Protein AF-A0A5C8JAE5-F1 (afdb_monomer_lite)

Secondary structure (DSSP, 8-state):
----------------------PPPPPPPPGGG-PPPPGGGPPPTT--HHHHHHHHHHHHHHHHHHHHHHHHHHHHHHHHHHTSS-HHHHHHHHHHHHHHHHHHHHHHHHHHHHHHHHHHHHHHHHHHHHHHHHHS---

Sequence (139 aa):
MKRAQILFIFPVLALVTGCTSTPPAPPVPPAEVVRKIPPQVQAPTGLNDQDFDAWLTAQRARVSDARSAAHRQYSEAEFACWRRFAVNDCLLDARKQRRGALDGLREEELALNLQERQRTTTARLKTLEGKQRAAEPKQ

Foldseek 3Di:
DDDDDDPPPDDPPDPPPDPPPPDPDDDDDPPVPQDDQDPVQDDDPPDDPVVLVVVLVVLVVVLVVQLVVLVVQLVVQLVVLVVDPPSVVSNVVSVVSSCVSVVVSVSSVVSSVSVVVVVVVVVVVVVVVVVVVVPPDDD

pLDDT: mean 84.76, std 16.44, range [38.56, 98.5]

Structure (mmCIF, N/CA/C/O backbone):
data_AF-A0A5C8JAE5-F1
#
_entry.id   AF-A0A5C8JAE5-F1
#
loop_
_atom_site.group_PDB
_atom_site.id
_atom_site.type_symbol
_atom_site.label_atom_id
_atom_site.label_alt_id
_atom_site.label_comp_id
_atom_site.label_asym_id
_atom_site.label_entity_id
_atom_site.label_seq_id
_atom_site.pdbx_PDB_ins_code
_atom_site.Cartn_x
_atom_site.Cartn_y
_atom_site.Cartn_z
_atom_site.occupancy
_atom_site.B_iso_or_equiv
_atom_site.auth_seq_id
_atom_site.auth_comp_id
_atom_site.auth_asym_id
_atom_site.auth_atom_id
_atom_site.pdbx_PDB_model_num
ATOM 1 N N . MET A 1 1 ? -5.341 72.715 19.046 1.00 38.56 1 MET A N 1
ATOM 2 C CA . MET A 1 1 ? -5.992 72.636 17.719 1.00 38.56 1 MET A CA 1
ATOM 3 C C . MET A 1 1 ? -6.927 71.436 17.723 1.00 38.56 1 MET A C 1
ATOM 5 O O . MET A 1 1 ? -6.485 70.339 18.031 1.00 38.56 1 MET A O 1
ATOM 9 N N . LYS A 1 2 ? -8.225 71.686 17.526 1.00 44.69 2 LYS A N 1
ATOM 10 C CA . LYS A 1 2 ? -9.340 70.735 17.669 1.00 44.69 2 LYS A CA 1
ATOM 11 C C . LYS A 1 2 ? -9.366 69.724 16.516 1.00 44.69 2 LYS A C 1
ATOM 13 O O . LYS A 1 2 ? -9.373 70.165 15.372 1.00 44.69 2 LYS A O 1
ATOM 18 N N . ARG A 1 3 ? -9.484 68.424 16.806 1.00 48.59 3 ARG A N 1
ATOM 19 C CA . ARG A 1 3 ? -10.038 67.390 15.901 1.00 48.59 3 ARG A CA 1
ATOM 20 C C . ARG A 1 3 ? -10.740 66.341 16.774 1.00 48.59 3 ARG A C 1
ATOM 22 O O . ARG A 1 3 ? -10.082 65.542 17.419 1.00 48.59 3 ARG A O 1
ATOM 29 N N . ALA A 1 4 ? -11.996 66.600 17.133 1.00 50.16 4 ALA A N 1
ATOM 30 C CA . ALA A 1 4 ? -13.190 66.101 16.440 1.00 50.16 4 ALA A CA 1
ATOM 31 C C . ALA A 1 4 ? -13.365 64.589 16.649 1.00 50.16 4 ALA A C 1
ATOM 33 O O . ALA A 1 4 ? -12.892 63.760 15.880 1.00 50.16 4 ALA A O 1
ATOM 34 N N . GLN A 1 5 ? -14.037 64.283 17.755 1.00 54.84 5 GLN A N 1
ATOM 35 C CA . GLN A 1 5 ? -14.478 62.967 18.184 1.00 54.84 5 GLN A CA 1
ATOM 36 C C . GLN A 1 5 ? -15.701 62.590 17.343 1.00 54.84 5 GLN A C 1
ATOM 38 O O . GLN A 1 5 ? -16.756 63.204 17.485 1.00 54.84 5 GLN A O 1
ATOM 43 N N . ILE A 1 6 ? -15.553 61.630 16.431 1.00 57.19 6 ILE A N 1
ATOM 44 C CA . ILE A 1 6 ? -16.675 61.068 15.673 1.00 57.19 6 ILE A CA 1
ATOM 45 C C . ILE A 1 6 ? -16.963 59.696 16.274 1.00 57.19 6 ILE A C 1
ATOM 47 O O . ILE A 1 6 ? -16.251 58.724 16.032 1.00 57.19 6 ILE A O 1
ATOM 51 N N . LEU A 1 7 ? -17.997 59.656 17.113 1.00 53.31 7 LEU A N 1
ATOM 52 C CA . LEU A 1 7 ? -18.622 58.438 17.614 1.00 53.31 7 LEU A CA 1
ATOM 53 C C . LEU A 1 7 ? -19.328 57.740 16.444 1.00 53.31 7 LEU A C 1
ATOM 55 O O . LEU A 1 7 ? -20.471 58.054 16.124 1.00 53.31 7 LEU A O 1
ATOM 59 N N . PHE A 1 8 ? -18.643 56.798 15.798 1.00 47.84 8 PHE A N 1
ATOM 60 C CA . PHE A 1 8 ? -19.283 55.835 14.905 1.00 47.84 8 PHE A CA 1
ATOM 61 C C . PHE A 1 8 ? -19.912 54.726 15.755 1.00 47.84 8 PHE A C 1
ATOM 63 O O . PHE A 1 8 ? -19.269 53.741 16.112 1.00 47.84 8 PHE A O 1
ATOM 70 N N . ILE A 1 9 ? -21.183 54.914 16.109 1.00 56.38 9 ILE A N 1
ATOM 71 C CA . ILE A 1 9 ? -22.034 53.851 16.642 1.00 56.38 9 ILE A CA 1
ATOM 72 C C . ILE A 1 9 ? -22.405 52.959 15.453 1.00 56.38 9 ILE A C 1
ATOM 74 O O . ILE A 1 9 ? -23.307 53.277 14.682 1.00 56.38 9 ILE A O 1
ATOM 78 N N . PHE A 1 10 ? -21.668 51.865 15.269 1.00 51.19 10 PHE A N 1
ATOM 79 C CA . PHE A 1 10 ? -22.057 50.799 14.348 1.00 51.19 10 PHE A CA 1
ATOM 80 C C . PHE A 1 10 ? -23.149 49.945 15.008 1.00 51.19 10 PHE A C 1
ATOM 82 O O . PHE A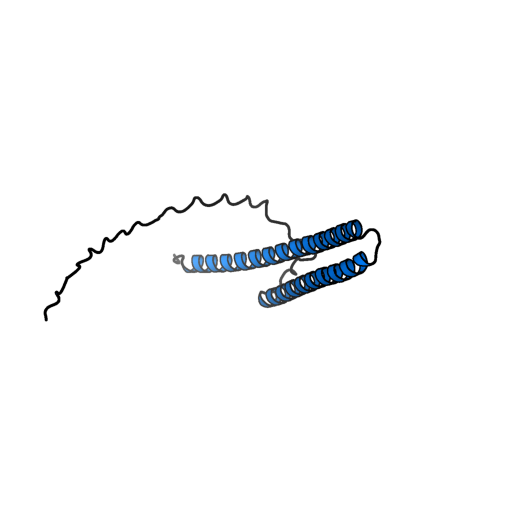 1 10 ? -22.917 49.418 16.100 1.00 51.19 10 PHE A O 1
ATOM 89 N N . PRO A 1 11 ? -24.330 49.775 14.390 1.00 52.84 11 PRO A N 1
ATOM 90 C CA . PRO A 1 11 ? -25.324 48.848 14.901 1.00 52.84 11 PRO A CA 1
ATOM 91 C C . PRO A 1 11 ? -24.837 47.413 14.659 1.00 52.84 11 PRO A C 1
ATOM 93 O O . PRO A 1 11 ? -24.546 47.019 13.529 1.00 52.84 11 PRO A O 1
ATOM 96 N N . VAL A 1 12 ? -24.747 46.628 15.734 1.00 59.88 12 VAL A N 1
ATOM 97 C CA . VAL A 1 12 ? -24.538 45.177 15.678 1.00 59.88 12 VAL A CA 1
ATOM 98 C C . VAL A 1 12 ? -25.809 44.553 15.106 1.00 59.88 12 VAL A C 1
ATOM 100 O O . VAL A 1 12 ? -26.793 44.348 15.815 1.00 59.88 12 VAL A O 1
ATOM 103 N N . LEU A 1 13 ? -25.807 44.287 13.801 1.00 55.53 13 LEU A N 1
ATOM 104 C CA . LEU A 1 13 ? -26.858 43.521 13.142 1.00 55.53 13 LEU A CA 1
ATOM 105 C C . LEU A 1 13 ? -26.596 42.030 13.403 1.00 55.53 13 LEU A C 1
ATOM 107 O O . LEU A 1 13 ? -25.784 41.393 12.734 1.00 55.53 13 LEU A O 1
ATOM 111 N N . ALA A 1 14 ? -27.256 41.486 14.423 1.00 57.91 14 ALA A N 1
ATOM 112 C CA . ALA A 1 14 ? -27.249 40.062 14.728 1.00 57.91 14 ALA A CA 1
ATOM 113 C C . ALA A 1 14 ? -28.064 39.290 13.674 1.00 57.91 14 ALA A C 1
ATOM 115 O O . ALA A 1 14 ? -29.265 39.080 13.826 1.00 57.91 14 ALA A O 1
ATOM 116 N N . LEU A 1 15 ? -27.408 38.859 12.596 1.00 57.25 15 LEU A N 1
ATOM 117 C CA . LEU A 1 15 ? -27.937 37.836 11.693 1.00 57.25 15 LEU A CA 1
ATOM 118 C C . LEU A 1 15 ? -27.498 36.462 12.204 1.00 57.25 15 LEU A C 1
ATOM 120 O O . LEU A 1 15 ? -26.459 35.937 11.816 1.00 57.25 15 LEU A O 1
ATOM 124 N N . VAL A 1 16 ? -28.301 35.876 13.095 1.00 61.28 16 VAL A N 1
ATOM 125 C CA . VAL A 1 16 ? -28.228 34.441 13.401 1.00 61.28 16 VAL A CA 1
ATOM 126 C C . VAL A 1 16 ? -29.113 33.718 12.389 1.00 61.28 16 VAL A C 1
ATOM 128 O O . VAL A 1 16 ? -30.246 33.341 12.676 1.00 61.28 16 VAL A O 1
ATOM 131 N N . THR A 1 17 ? -28.619 33.562 11.164 1.00 61.25 17 THR A N 1
ATOM 132 C CA . THR A 1 17 ? -29.214 32.641 10.194 1.00 61.25 17 THR A CA 1
ATOM 133 C C . THR A 1 17 ? -28.695 31.238 10.490 1.00 61.25 17 THR A C 1
ATOM 135 O O . THR A 1 17 ? -27.596 30.853 10.097 1.00 61.25 17 THR A O 1
ATOM 138 N N . GLY A 1 18 ? -29.486 30.471 11.241 1.00 53.00 18 GLY A N 1
ATOM 139 C CA . GLY A 1 18 ? -29.255 29.045 11.435 1.00 53.00 18 GLY A CA 1
ATOM 140 C C . GLY A 1 18 ? -29.397 28.303 10.107 1.00 53.00 18 GLY A C 1
ATOM 141 O O . GLY A 1 18 ? -30.500 28.148 9.593 1.00 53.00 18 GLY A O 1
ATOM 142 N N . CYS A 1 19 ? -28.286 27.825 9.550 1.00 58.41 19 CYS A N 1
ATOM 143 C CA . CYS A 1 19 ? -28.307 26.857 8.459 1.00 58.41 19 CYS A CA 1
ATOM 144 C C . CYS A 1 19 ? -28.603 25.464 9.035 1.00 58.41 19 CYS A C 1
ATOM 146 O O . CYS A 1 19 ? -27.687 24.703 9.330 1.00 58.41 19 CYS A O 1
ATOM 148 N N . THR A 1 20 ? -29.879 25.117 9.204 1.00 62.31 20 THR A N 1
ATOM 149 C CA . THR A 1 20 ? -30.321 23.739 9.483 1.00 62.31 20 THR A CA 1
ATOM 150 C C . THR A 1 20 ? -30.810 23.054 8.208 1.00 62.31 20 THR A C 1
ATOM 152 O O . THR A 1 20 ? -31.889 22.474 8.167 1.00 62.31 20 THR A O 1
ATOM 155 N N . SER A 1 21 ? -30.025 23.089 7.131 1.00 67.69 21 SER A N 1
ATOM 156 C CA . SER A 1 21 ? -30.234 22.148 6.030 1.00 67.69 21 SER A CA 1
ATOM 157 C C . SER A 1 21 ? -29.401 20.902 6.316 1.00 67.69 21 SER A C 1
ATOM 159 O O . SER A 1 21 ? -28.233 20.838 5.935 1.00 67.69 21 SER A O 1
ATOM 161 N N . THR A 1 22 ? -29.973 19.924 7.020 1.00 69.88 22 THR A N 1
ATOM 162 C CA . THR A 1 22 ? -29.418 18.565 7.022 1.00 69.88 22 THR A CA 1
ATOM 163 C C . THR A 1 22 ? -29.544 18.043 5.590 1.00 69.88 22 THR A C 1
ATOM 165 O O . THR A 1 22 ? -30.673 17.873 5.122 1.00 69.88 22 THR A O 1
ATOM 168 N N . PRO A 1 23 ? -28.437 17.844 4.850 1.00 76.19 23 PRO A N 1
ATOM 169 C CA . PRO A 1 23 ? -28.527 17.274 3.517 1.00 76.19 23 PRO A CA 1
ATOM 170 C C . PRO A 1 23 ? -29.139 15.869 3.617 1.00 76.19 23 PRO A C 1
ATOM 172 O O . PRO A 1 23 ? -28.883 15.165 4.601 1.00 76.19 23 PRO A O 1
ATOM 175 N N . PRO A 1 24 ? -29.954 15.450 2.632 1.00 76.25 24 PRO A N 1
ATOM 176 C CA . PRO A 1 24 ? -30.510 14.105 2.614 1.00 76.25 24 PRO A CA 1
ATOM 177 C C . PRO A 1 24 ? -29.364 13.095 2.689 1.00 76.25 24 PRO A C 1
ATOM 179 O O . PRO A 1 24 ? -28.386 13.196 1.944 1.00 76.25 24 PRO A O 1
ATOM 182 N N . ALA A 1 25 ? -29.466 12.150 3.627 1.00 72.25 25 ALA A N 1
ATOM 183 C CA . ALA A 1 25 ? -28.462 11.111 3.780 1.00 72.25 25 ALA A CA 1
ATOM 184 C C . ALA A 1 25 ? -28.328 10.354 2.447 1.00 72.25 25 ALA A C 1
ATOM 186 O O . ALA A 1 25 ? -29.351 9.973 1.867 1.00 72.25 25 ALA A O 1
ATOM 187 N N . PRO A 1 26 ? -27.100 10.147 1.934 1.00 77.44 26 PRO A N 1
ATOM 188 C CA . PRO A 1 26 ? -26.919 9.356 0.729 1.00 77.44 26 PRO A CA 1
ATOM 189 C C . PRO A 1 26 ? -27.499 7.952 0.961 1.00 77.44 26 PRO A C 1
ATOM 191 O O . PRO A 1 26 ? -27.397 7.432 2.079 1.00 77.44 26 PRO A O 1
ATOM 194 N N . PRO A 1 27 ? -28.110 7.331 -0.062 1.00 75.44 27 PRO A N 1
ATOM 195 C CA . PRO A 1 27 ? -28.668 5.994 0.071 1.00 75.44 27 PRO A CA 1
ATOM 196 C C . PRO A 1 27 ? -27.569 5.030 0.527 1.00 75.44 27 PRO A C 1
ATOM 198 O O . PRO A 1 27 ? -26.534 4.892 -0.128 1.00 75.44 27 PRO A O 1
ATOM 201 N N . VAL A 1 28 ? -27.785 4.388 1.677 1.00 68.06 28 VAL A N 1
ATOM 202 C CA . VAL A 1 28 ? -26.883 3.351 2.181 1.00 68.06 28 VAL A CA 1
ATOM 203 C C . VAL A 1 28 ? -26.996 2.160 1.225 1.00 68.06 28 VAL A C 1
ATOM 205 O O . VAL A 1 28 ? -28.110 1.674 1.013 1.00 68.06 28 VAL A O 1
ATOM 208 N N . PRO A 1 29 ? -25.893 1.700 0.607 1.00 62.34 29 PRO A N 1
ATOM 209 C CA . PRO A 1 29 ? -25.950 0.555 -0.291 1.00 62.34 29 PRO A CA 1
ATOM 210 C C . PRO A 1 29 ? -26.435 -0.692 0.467 1.00 62.34 29 PRO A C 1
ATOM 212 O O . PRO A 1 29 ? -26.152 -0.830 1.662 1.00 62.34 29 PRO A O 1
ATOM 215 N N . PRO A 1 30 ? -27.151 -1.612 -0.203 1.00 60.84 30 PRO A N 1
ATOM 216 C CA . PRO A 1 30 ? -27.630 -2.836 0.428 1.00 60.84 30 PRO A CA 1
ATOM 217 C C . PRO A 1 30 ? -26.456 -3.673 0.955 1.00 60.84 30 PRO A C 1
ATOM 219 O O . PRO A 1 30 ? -25.366 -3.670 0.377 1.00 60.84 30 PRO A O 1
ATOM 222 N N . ALA A 1 31 ? -26.694 -4.427 2.034 1.00 57.38 31 ALA A N 1
ATOM 223 C CA . ALA A 1 31 ? -25.689 -5.244 2.729 1.00 57.38 31 ALA A CA 1
ATOM 224 C C . ALA A 1 31 ? -24.979 -6.286 1.835 1.00 57.38 31 ALA A C 1
ATOM 226 O O . ALA A 1 31 ? -23.948 -6.831 2.216 1.00 57.38 31 ALA A O 1
ATOM 227 N N . GLU A 1 32 ? -25.492 -6.543 0.633 1.00 53.66 32 GLU A N 1
ATOM 228 C CA . GLU A 1 32 ? -24.896 -7.450 -0.348 1.00 53.66 32 GLU A CA 1
ATOM 229 C C . GLU A 1 32 ? -23.651 -6.870 -1.051 1.00 53.66 32 GLU A C 1
ATOM 231 O O . GLU A 1 32 ? -22.812 -7.621 -1.540 1.00 53.66 32 GLU A O 1
ATOM 236 N N . VAL A 1 33 ? -23.441 -5.545 -1.017 1.00 59.38 33 VAL A N 1
ATOM 237 C CA . VAL A 1 33 ? -22.238 -4.882 -1.573 1.00 59.38 33 VAL A CA 1
ATOM 238 C C . VAL A 1 33 ? -21.088 -4.832 -0.551 1.00 59.38 33 VAL A C 1
ATOM 240 O O . VAL A 1 33 ? -20.232 -3.946 -0.571 1.00 59.38 33 VAL A O 1
ATOM 243 N N . VAL A 1 34 ? -21.039 -5.771 0.395 1.00 63.91 34 VAL A N 1
ATOM 244 C CA . VAL A 1 34 ? -19.877 -5.914 1.277 1.00 63.91 34 VAL A CA 1
ATOM 245 C C . VAL A 1 34 ? -18.773 -6.595 0.475 1.00 63.91 34 VAL A C 1
ATOM 247 O O . VAL A 1 34 ? -18.892 -7.762 0.101 1.00 63.91 34 VAL A O 1
ATOM 250 N N . ARG A 1 35 ? -17.686 -5.862 0.188 1.00 69.50 35 ARG A N 1
ATOM 251 C CA . ARG A 1 35 ? -16.499 -6.438 -0.465 1.00 69.50 35 ARG A CA 1
ATOM 252 C C . ARG A 1 35 ? -16.077 -7.694 0.296 1.00 69.50 35 ARG A C 1
ATOM 254 O O . ARG A 1 35 ? -15.812 -7.633 1.495 1.00 69.50 35 ARG A O 1
ATOM 261 N N . LYS A 1 36 ? -16.001 -8.831 -0.396 1.00 75.19 36 LYS A N 1
ATOM 262 C CA . LYS A 1 36 ? -15.447 -10.049 0.197 1.00 75.19 36 LYS A CA 1
ATOM 263 C C . LYS A 1 36 ? -13.956 -9.830 0.433 1.00 75.19 36 LYS A C 1
ATOM 265 O O . LYS A 1 36 ? -13.244 -9.371 -0.456 1.00 75.19 36 LYS A O 1
ATOM 270 N N . ILE A 1 37 ? -13.500 -10.137 1.641 1.00 78.56 37 ILE A N 1
ATOM 271 C CA . ILE A 1 37 ? -12.080 -10.079 1.979 1.00 78.56 37 ILE A CA 1
ATOM 272 C C . ILE A 1 37 ? -11.401 -11.242 1.224 1.00 78.56 37 ILE A C 1
ATOM 274 O O . ILE A 1 37 ? -11.952 -12.347 1.210 1.00 78.56 37 ILE A O 1
ATOM 278 N N . PRO A 1 38 ? -10.235 -11.049 0.591 1.00 78.50 38 PRO A N 1
ATOM 279 C CA . PRO A 1 38 ? -9.490 -12.137 -0.036 1.00 78.50 38 PRO A CA 1
ATOM 280 C C . PRO A 1 38 ? -8.808 -13.042 1.008 1.00 78.50 38 PRO A C 1
ATOM 282 O O . PRO A 1 38 ? -8.295 -12.511 2.000 1.00 78.50 38 PRO A O 1
ATOM 285 N N . PRO A 1 39 ? -8.730 -14.370 0.789 1.00 78.06 39 PRO A N 1
ATOM 286 C CA . PRO A 1 39 ? -8.172 -15.329 1.751 1.00 78.06 39 PRO A CA 1
ATOM 287 C C . PRO A 1 39 ? -6.739 -15.036 2.175 1.00 78.06 39 PRO A C 1
ATOM 289 O O . PRO A 1 39 ? -6.392 -15.208 3.339 1.00 78.06 39 PRO A O 1
ATOM 292 N N . GLN A 1 40 ? -5.927 -14.504 1.269 1.00 79.06 40 GLN A N 1
ATOM 293 C CA . GLN A 1 40 ? -4.544 -14.138 1.547 1.00 79.06 40 GLN A CA 1
ATOM 294 C C . GLN A 1 40 ? -4.385 -12.969 2.536 1.00 79.06 40 GLN A C 1
ATOM 296 O O . GLN A 1 40 ? -3.286 -12.749 3.034 1.00 79.06 40 GLN A O 1
ATOM 301 N N . VAL A 1 41 ? -5.459 -12.223 2.825 1.00 87.06 41 VAL A N 1
ATOM 302 C CA . VAL A 1 41 ? -5.440 -11.042 3.706 1.00 87.06 41 VAL A CA 1
ATOM 303 C C . VAL A 1 41 ? -6.336 -11.233 4.935 1.00 87.06 41 VAL A C 1
ATO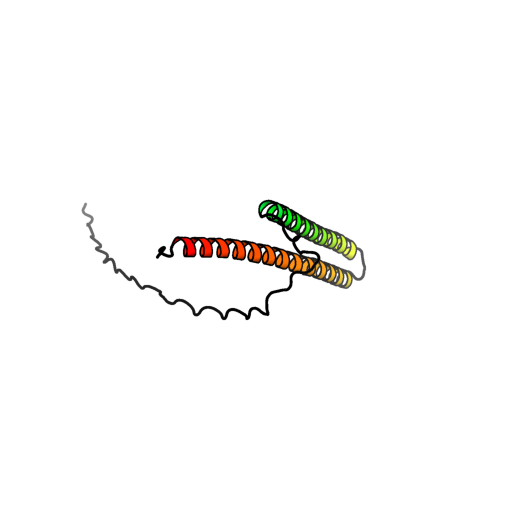M 305 O O . VAL A 1 41 ? -6.495 -10.310 5.725 1.00 87.06 41 VAL A O 1
ATOM 308 N N . GLN A 1 42 ? -6.963 -12.400 5.109 1.00 90.19 42 GLN A N 1
ATOM 309 C CA . GLN A 1 42 ? -7.834 -12.662 6.254 1.00 90.19 42 GLN A CA 1
ATOM 310 C C . GLN A 1 42 ? -7.048 -12.744 7.567 1.00 90.19 42 GLN A C 1
ATOM 312 O O . GLN A 1 42 ? -6.039 -13.443 7.662 1.00 90.19 42 GLN A O 1
ATOM 317 N N . ALA A 1 43 ? -7.566 -12.087 8.603 1.00 90.25 43 ALA A N 1
ATOM 318 C CA . ALA A 1 43 ? -7.096 -12.260 9.965 1.00 90.25 43 ALA A CA 1
ATOM 319 C C . ALA A 1 43 ? -7.350 -13.698 10.447 1.00 90.25 43 ALA A C 1
ATOM 321 O O . ALA A 1 43 ? -8.402 -14.272 10.140 1.00 90.25 43 ALA A O 1
ATOM 322 N N . PRO A 1 44 ? -6.440 -14.272 11.251 1.00 89.69 44 PRO A N 1
ATOM 323 C CA . PRO A 1 44 ? -6.694 -15.552 11.887 1.00 89.69 44 PRO A CA 1
ATOM 324 C C . PRO A 1 44 ? -7.889 -15.445 12.847 1.00 89.69 44 PRO A C 1
ATOM 326 O O . PRO A 1 44 ? -8.084 -14.442 13.541 1.00 89.69 44 PRO A O 1
ATOM 329 N N . THR A 1 45 ? -8.713 -16.488 12.886 1.00 87.81 45 THR A N 1
ATOM 330 C CA . THR A 1 45 ? -9.907 -16.538 13.736 1.00 87.81 45 THR A CA 1
ATOM 331 C C . THR A 1 45 ? -9.536 -16.659 15.212 1.00 87.81 45 THR A C 1
ATOM 333 O O . THR A 1 45 ? -8.663 -17.446 15.565 1.00 87.81 45 THR A O 1
ATOM 336 N N . GLY A 1 46 ? -10.246 -15.939 16.085 1.00 86.81 46 GLY A N 1
ATOM 337 C CA . GLY A 1 46 ? -10.108 -16.084 17.540 1.00 86.81 46 GLY A CA 1
ATOM 338 C C . GLY A 1 46 ? -8.980 -15.276 18.189 1.00 86.81 46 GLY A C 1
ATOM 339 O O . GLY A 1 46 ? -8.762 -15.427 19.387 1.00 86.81 46 GLY A O 1
ATOM 340 N N . LEU A 1 47 ? -8.291 -14.400 17.448 1.00 90.62 47 LEU A N 1
ATOM 341 C CA . LEU A 1 47 ? -7.319 -13.470 18.039 1.00 90.62 47 LEU A CA 1
ATOM 342 C C . LEU A 1 47 ? -7.988 -12.530 19.047 1.00 90.62 47 LEU A C 1
ATOM 344 O O . LEU A 1 47 ? -9.066 -11.994 18.768 1.00 90.62 4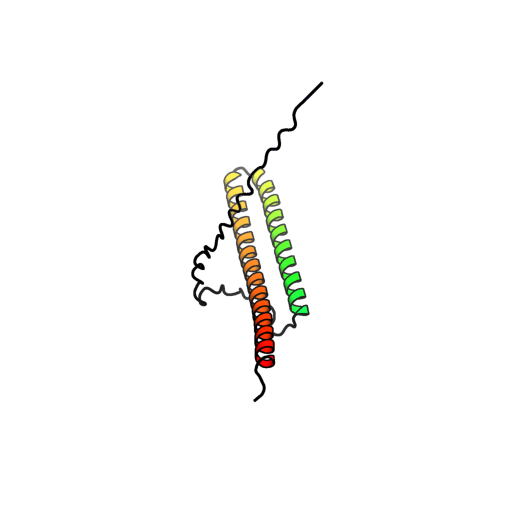7 LEU A O 1
ATOM 348 N N . ASN A 1 48 ? -7.309 -12.258 20.164 1.00 92.88 48 ASN A N 1
ATOM 349 C CA . ASN A 1 48 ? -7.649 -11.128 21.032 1.00 92.88 48 ASN A CA 1
ATOM 350 C C . ASN A 1 48 ? -7.349 -9.790 20.319 1.00 92.88 48 ASN A C 1
ATOM 352 O O . ASN A 1 48 ? -6.823 -9.770 19.204 1.00 92.88 48 ASN A O 1
ATOM 356 N N . ASP A 1 49 ? -7.743 -8.669 20.923 1.00 90.44 49 ASP A N 1
ATOM 357 C CA . ASP A 1 49 ? -7.629 -7.358 20.271 1.00 90.44 49 ASP A CA 1
ATOM 358 C C . ASP A 1 49 ? -6.174 -6.903 20.091 1.00 90.44 49 ASP A C 1
ATOM 360 O O . ASP A 1 49 ? -5.828 -6.405 19.025 1.00 90.44 49 ASP A O 1
ATOM 364 N N . GLN A 1 50 ? -5.300 -7.167 21.066 1.00 92.50 50 GLN A N 1
ATOM 365 C CA . GLN A 1 50 ? -3.884 -6.794 20.986 1.00 92.50 50 GLN A CA 1
ATOM 366 C C . GLN A 1 50 ? -3.149 -7.560 19.879 1.00 92.50 50 GLN A C 1
ATOM 368 O O . GLN A 1 50 ? -2.435 -6.965 19.072 1.00 92.50 50 GLN A O 1
ATOM 373 N N . ASP A 1 51 ? -3.360 -8.874 19.804 1.00 95.06 51 ASP A N 1
ATOM 374 C CA . ASP A 1 51 ? -2.753 -9.726 18.781 1.00 95.06 51 ASP A CA 1
ATOM 375 C C . ASP A 1 51 ? -3.265 -9.364 17.383 1.00 95.06 51 ASP A C 1
ATOM 377 O O . ASP A 1 51 ? -2.523 -9.435 16.402 1.00 95.06 51 ASP A O 1
ATOM 381 N N . PHE A 1 52 ? -4.530 -8.945 17.277 1.00 94.38 52 PHE A N 1
ATOM 382 C CA . PHE A 1 52 ? -5.086 -8.459 16.019 1.00 94.38 52 PHE A CA 1
ATOM 383 C C . PHE A 1 52 ? -4.447 -7.153 15.571 1.00 94.38 52 PHE A C 1
ATOM 385 O O . PHE A 1 52 ? -4.107 -7.032 14.397 1.00 94.38 52 PHE A O 1
ATOM 392 N N . ASP A 1 53 ? -4.249 -6.204 16.483 1.00 94.81 53 ASP A N 1
ATOM 393 C CA . ASP A 1 53 ? -3.598 -4.933 16.169 1.00 94.81 53 ASP A CA 1
ATOM 394 C C . ASP A 1 53 ? -2.135 -5.148 15.746 1.00 94.81 53 ASP A C 1
ATOM 396 O O . ASP A 1 53 ? -1.662 -4.542 14.775 1.00 94.81 53 ASP A O 1
ATOM 400 N N . ALA A 1 54 ? -1.430 -6.069 16.411 1.00 96.25 54 ALA A N 1
ATOM 401 C CA . ALA A 1 54 ? -0.077 -6.473 16.034 1.00 96.25 54 ALA A CA 1
ATOM 402 C C . ALA A 1 54 ? -0.044 -7.122 14.639 1.00 96.25 54 ALA A C 1
ATOM 404 O O . ALA A 1 54 ? 0.759 -6.731 13.787 1.00 96.25 54 ALA A O 1
ATOM 405 N N . TRP A 1 55 ? -0.955 -8.064 14.367 1.00 96.00 55 TRP A N 1
ATOM 406 C CA . TRP A 1 55 ? -1.097 -8.689 13.051 1.00 96.00 55 TRP A CA 1
ATOM 407 C C . TRP A 1 55 ? -1.428 -7.659 11.961 1.00 96.00 55 TRP A C 1
ATOM 409 O O . TRP A 1 55 ? -0.792 -7.654 10.907 1.00 96.00 55 TRP A O 1
ATOM 419 N N . LEU A 1 56 ? -2.370 -6.748 12.219 1.00 96.31 56 LEU A N 1
ATOM 420 C CA . LEU A 1 56 ? -2.792 -5.714 11.274 1.00 96.31 56 LEU A CA 1
ATOM 421 C C . LEU A 1 56 ? -1.637 -4.766 10.939 1.00 96.31 56 LEU A C 1
ATOM 423 O O . LEU A 1 56 ? -1.433 -4.417 9.774 1.00 96.31 56 LEU A O 1
ATOM 427 N N . THR A 1 57 ? -0.852 -4.385 11.946 1.00 97.00 57 THR A N 1
ATOM 428 C CA . THR A 1 57 ? 0.353 -3.566 11.772 1.00 97.00 57 THR A CA 1
ATOM 429 C C . THR A 1 57 ? 1.383 -4.282 10.901 1.00 97.00 57 THR A C 1
ATOM 431 O O . THR A 1 57 ? 1.901 -3.686 9.955 1.00 97.00 57 THR A O 1
ATOM 434 N N . ALA A 1 58 ? 1.626 -5.573 11.148 1.00 96.81 58 ALA A N 1
ATOM 435 C CA . ALA A 1 58 ? 2.538 -6.374 10.336 1.00 96.81 58 ALA A CA 1
ATOM 436 C C . ALA A 1 58 ? 2.065 -6.492 8.874 1.00 96.81 58 ALA A C 1
ATOM 438 O O . ALA A 1 58 ? 2.867 -6.338 7.952 1.00 96.81 58 ALA A O 1
ATOM 439 N N . GLN A 1 59 ? 0.764 -6.697 8.638 1.00 96.69 59 GLN A N 1
ATOM 440 C CA . GLN A 1 59 ? 0.215 -6.741 7.278 1.00 96.69 59 GLN A CA 1
ATOM 441 C C . GLN A 1 59 ? 0.345 -5.397 6.555 1.00 96.69 59 GLN A C 1
ATOM 443 O O . GLN A 1 59 ? 0.743 -5.356 5.392 1.00 96.69 59 GLN A O 1
ATOM 448 N N . ARG A 1 60 ? 0.070 -4.282 7.241 1.00 97.06 60 ARG A N 1
ATOM 449 C CA . ARG A 1 60 ? 0.253 -2.933 6.682 1.00 97.06 60 ARG A CA 1
ATOM 450 C C . ARG A 1 60 ? 1.709 -2.668 6.303 1.00 97.06 60 ARG A C 1
ATOM 452 O O . ARG A 1 60 ? 1.963 -2.160 5.212 1.00 97.06 60 ARG A O 1
ATOM 459 N N . ALA A 1 61 ? 2.654 -3.058 7.159 1.00 97.88 61 ALA A N 1
ATOM 460 C CA . ALA A 1 61 ? 4.081 -2.961 6.861 1.00 97.88 61 ALA A CA 1
ATOM 461 C C . ALA A 1 61 ? 4.449 -3.784 5.615 1.00 97.88 61 ALA A C 1
ATOM 463 O O . ALA A 1 61 ? 5.025 -3.243 4.673 1.00 97.88 61 ALA A O 1
ATOM 464 N N . ARG A 1 62 ? 3.999 -5.045 5.536 1.00 97.19 62 ARG A N 1
ATOM 465 C CA . ARG A 1 62 ? 4.217 -5.919 4.369 1.00 97.19 62 ARG A CA 1
ATOM 466 C C . ARG A 1 62 ? 3.707 -5.302 3.065 1.00 97.19 62 ARG A C 1
ATOM 468 O O . ARG A 1 62 ? 4.380 -5.381 2.038 1.00 97.19 62 ARG A O 1
ATOM 475 N N . VAL A 1 63 ? 2.515 -4.705 3.081 1.00 96.94 63 VAL A N 1
ATOM 476 C CA . VAL A 1 63 ? 1.933 -4.065 1.892 1.00 96.94 63 VAL A CA 1
ATOM 477 C C . VAL A 1 63 ? 2.694 -2.787 1.515 1.00 96.94 63 VAL A C 1
ATOM 479 O O . VAL A 1 63 ? 2.975 -2.573 0.335 1.00 96.94 63 VAL A O 1
ATOM 482 N N . SER A 1 64 ? 3.116 -1.988 2.499 1.00 97.62 64 SER A N 1
ATOM 483 C CA . SER A 1 64 ? 3.974 -0.812 2.287 1.00 97.62 64 SER A CA 1
ATOM 484 C C . SER A 1 64 ? 5.327 -1.181 1.661 1.00 97.62 64 SER A C 1
ATOM 486 O O . SER A 1 64 ? 5.780 -0.539 0.704 1.00 97.62 64 SER A O 1
ATOM 488 N N . ASP A 1 65 ? 5.956 -2.250 2.145 1.00 98.31 65 ASP A N 1
ATOM 489 C CA . ASP A 1 65 ? 7.225 -2.751 1.613 1.00 98.31 65 ASP A CA 1
ATOM 490 C C . ASP A 1 65 ? 7.059 -3.271 0.183 1.00 98.31 65 ASP A C 1
ATOM 492 O O . ASP A 1 65 ? 7.850 -2.936 -0.703 1.00 98.31 65 ASP A O 1
ATOM 496 N N . ALA A 1 66 ? 5.985 -4.023 -0.079 1.00 97.56 66 ALA A N 1
ATOM 497 C CA . ALA A 1 66 ? 5.656 -4.506 -1.417 1.00 97.56 66 ALA A CA 1
ATOM 498 C C . ALA A 1 66 ? 5.401 -3.350 -2.398 1.00 97.56 66 ALA A C 1
ATOM 500 O O . ALA A 1 66 ? 5.866 -3.384 -3.539 1.00 97.56 66 ALA A O 1
ATOM 501 N N . ARG A 1 67 ? 4.728 -2.286 -1.948 1.00 98.25 67 ARG A N 1
ATOM 502 C CA . ARG A 1 67 ? 4.506 -1.075 -2.745 1.00 98.25 67 ARG A CA 1
ATOM 503 C C . ARG A 1 67 ? 5.829 -0.397 -3.094 1.00 98.25 67 ARG A C 1
ATOM 505 O O . ARG A 1 67 ? 6.068 -0.051 -4.252 1.00 98.25 67 ARG A O 1
ATOM 512 N N . SER A 1 68 ? 6.708 -0.253 -2.108 1.00 98.38 68 SER A N 1
ATOM 513 C CA . SER A 1 68 ? 8.049 0.306 -2.294 1.00 98.38 68 SER A CA 1
ATOM 514 C C . SER A 1 68 ? 8.883 -0.543 -3.259 1.00 98.38 68 SER A C 1
ATOM 516 O O . SER A 1 68 ? 9.564 -0.005 -4.132 1.00 98.38 68 SER A O 1
ATOM 518 N N . ALA A 1 69 ? 8.788 -1.872 -3.169 1.00 98.31 69 ALA A N 1
ATOM 519 C CA . ALA A 1 69 ? 9.431 -2.790 -4.103 1.00 98.31 69 ALA A CA 1
ATOM 520 C C . ALA A 1 69 ? 8.898 -2.632 -5.537 1.00 98.31 69 ALA A C 1
ATOM 522 O O . ALA A 1 69 ? 9.703 -2.522 -6.458 1.00 98.31 69 ALA A O 1
ATOM 523 N N . ALA A 1 70 ? 7.580 -2.525 -5.734 1.00 98.19 70 ALA A N 1
ATOM 524 C CA . ALA A 1 70 ? 6.986 -2.293 -7.055 1.00 98.19 70 ALA A CA 1
ATOM 525 C C . ALA A 1 70 ? 7.450 -0.963 -7.680 1.00 98.19 70 ALA A C 1
ATOM 527 O O . ALA A 1 70 ? 7.694 -0.880 -8.886 1.00 98.19 70 ALA A O 1
ATOM 528 N N . HIS A 1 71 ? 7.624 0.084 -6.865 1.00 98.44 71 HIS A N 1
ATOM 529 C CA . HIS A 1 71 ? 8.193 1.352 -7.326 1.00 98.44 71 HIS A CA 1
ATOM 530 C C . HIS A 1 71 ? 9.668 1.225 -7.730 1.00 98.44 71 HIS A C 1
ATOM 532 O O . HIS A 1 71 ? 10.049 1.753 -8.776 1.00 98.44 71 HIS A O 1
ATOM 538 N N . ARG A 1 72 ? 10.485 0.500 -6.952 1.00 98.50 72 ARG A N 1
ATOM 539 C CA . ARG A 1 72 ? 11.892 0.234 -7.299 1.00 98.50 72 ARG A CA 1
ATOM 540 C C . ARG A 1 72 ? 12.020 -0.577 -8.586 1.00 98.50 72 ARG A C 1
ATOM 542 O O . ARG A 1 72 ? 12.739 -0.156 -9.483 1.00 98.50 72 ARG A O 1
ATOM 549 N N . GLN A 1 73 ? 11.252 -1.657 -8.720 1.00 98.19 73 GLN A N 1
ATOM 550 C CA . GLN A 1 73 ? 11.216 -2.476 -9.936 1.00 98.19 73 GLN A CA 1
ATOM 551 C C . GLN A 1 73 ? 10.853 -1.646 -11.170 1.00 98.19 73 GLN A C 1
ATOM 553 O O . GLN A 1 73 ? 11.467 -1.795 -12.222 1.00 98.19 73 GLN A O 1
ATOM 558 N N . TYR A 1 74 ? 9.883 -0.733 -11.046 1.00 98.50 74 TYR A N 1
ATOM 559 C CA . TYR A 1 74 ? 9.547 0.174 -12.139 1.00 98.50 74 TYR A CA 1
ATOM 560 C C . TYR A 1 74 ? 10.705 1.114 -12.501 1.00 98.50 74 TYR A C 1
ATOM 562 O O . TYR A 1 74 ? 10.980 1.285 -13.682 1.00 98.50 74 TYR A O 1
ATOM 570 N N . SER A 1 75 ? 11.380 1.706 -11.510 1.00 98.44 75 SER A N 1
ATOM 571 C CA . SER A 1 75 ? 12.547 2.577 -11.728 1.00 98.44 75 SER A CA 1
ATOM 572 C C . SER A 1 75 ? 13.676 1.845 -12.467 1.00 98.44 75 SER A C 1
ATOM 574 O O . SER A 1 75 ? 14.216 2.339 -13.458 1.00 98.44 75 SER A O 1
ATOM 576 N N . GLU A 1 76 ? 13.984 0.618 -12.042 1.00 98.44 76 GLU A N 1
ATOM 577 C CA . GLU A 1 76 ? 14.984 -0.238 -12.689 1.00 98.44 76 GLU A CA 1
ATOM 578 C C . GLU A 1 76 ? 14.577 -0.594 -14.129 1.00 98.44 76 GLU A C 1
ATOM 580 O O . GLU A 1 76 ? 15.391 -0.500 -15.053 1.00 98.44 76 GLU A O 1
ATOM 585 N N . ALA A 1 77 ? 13.305 -0.945 -14.342 1.00 98.00 77 ALA A N 1
ATOM 586 C CA . ALA A 1 77 ? 12.765 -1.237 -15.667 1.00 98.00 77 ALA A CA 1
ATOM 587 C C . ALA A 1 77 ? 12.793 -0.008 -16.585 1.00 98.00 77 ALA A C 1
ATOM 589 O O . ALA A 1 77 ? 13.126 -0.131 -17.761 1.00 98.00 77 ALA A O 1
ATOM 590 N N . GLU A 1 78 ? 12.491 1.178 -16.060 1.00 97.88 78 GLU A N 1
ATOM 591 C CA . GLU A 1 78 ? 12.556 2.440 -16.795 1.00 97.88 78 GLU A CA 1
ATOM 592 C C . GLU A 1 78 ? 13.983 2.716 -17.280 1.00 97.88 78 GLU A C 1
ATOM 594 O O . GLU A 1 78 ? 14.186 2.946 -18.474 1.00 97.88 78 GLU A O 1
ATOM 599 N N . PHE A 1 79 ? 14.985 2.585 -16.404 1.00 98.00 79 PHE A N 1
ATOM 600 C CA . PHE A 1 79 ? 16.393 2.712 -16.789 1.00 98.00 79 PHE A CA 1
ATOM 601 C C . PHE A 1 79 ? 16.799 1.688 -17.861 1.00 98.00 79 PHE A C 1
ATOM 603 O O . PHE A 1 79 ? 17.472 2.029 -18.837 1.00 98.00 79 PHE A O 1
ATOM 610 N N . ALA A 1 80 ? 16.358 0.436 -17.723 1.00 97.75 80 ALA A N 1
ATOM 611 C CA . ALA A 1 80 ? 16.615 -0.598 -18.719 1.00 97.75 80 ALA A CA 1
ATOM 612 C C . ALA A 1 80 ? 15.942 -0.289 -20.069 1.00 97.75 80 ALA A C 1
ATOM 614 O O . ALA A 1 80 ? 16.547 -0.518 -21.119 1.00 97.75 80 ALA A O 1
ATOM 615 N N . CYS A 1 81 ? 14.723 0.263 -20.065 1.00 98.38 81 CYS A N 1
ATOM 616 C CA . CYS A 1 81 ? 13.986 0.614 -21.278 1.00 98.38 81 CYS A CA 1
ATOM 617 C C . CYS A 1 81 ? 14.711 1.663 -22.121 1.00 98.38 81 CYS A C 1
ATOM 619 O O . CYS A 1 81 ? 14.734 1.528 -23.342 1.00 98.38 81 CYS A O 1
ATOM 621 N N . TRP A 1 82 ? 15.355 2.652 -21.496 1.00 97.31 82 TRP A N 1
ATOM 622 C CA . TRP A 1 82 ? 16.109 3.693 -22.205 1.00 97.31 82 TRP A CA 1
ATOM 623 C C . TRP A 1 82 ? 17.304 3.169 -23.006 1.00 97.31 82 TRP A C 1
ATOM 625 O O . TRP A 1 82 ? 17.766 3.832 -23.929 1.00 97.31 82 TRP A O 1
ATOM 635 N N . ARG A 1 83 ? 17.790 1.963 -22.699 1.00 96.94 83 ARG A N 1
ATOM 636 C CA . ARG A 1 83 ? 18.875 1.307 -23.444 1.00 96.94 83 ARG A CA 1
ATOM 637 C C . ARG A 1 83 ? 18.380 0.491 -24.643 1.00 96.94 83 ARG A C 1
ATOM 639 O O . ARG A 1 83 ? 19.190 -0.128 -25.329 1.00 96.94 83 ARG A O 1
ATOM 646 N N . ARG A 1 84 ? 17.067 0.432 -24.879 1.00 95.81 84 ARG A N 1
ATOM 647 C CA . ARG A 1 84 ? 16.443 -0.347 -25.960 1.00 95.81 84 ARG A CA 1
ATOM 648 C C . ARG A 1 84 ? 16.052 0.571 -27.111 1.00 95.81 84 ARG A C 1
ATOM 650 O O . ARG A 1 84 ? 15.839 1.758 -26.925 1.00 95.81 84 ARG A O 1
ATOM 657 N N . PHE A 1 85 ? 15.896 0.004 -28.303 1.00 95.94 85 PHE A N 1
ATOM 658 C CA . PHE A 1 85 ? 15.426 0.763 -29.464 1.00 95.94 85 PHE A CA 1
ATOM 659 C C . PHE A 1 85 ? 13.928 1.111 -29.360 1.00 95.94 85 PHE A C 1
ATOM 661 O O . PHE A 1 85 ? 13.528 2.254 -29.553 1.00 95.94 85 PHE A O 1
ATOM 668 N N . ALA A 1 86 ? 13.093 0.143 -28.969 1.00 96.50 86 ALA A N 1
ATOM 669 C CA . ALA A 1 86 ? 11.652 0.327 -28.774 1.00 96.50 86 ALA A CA 1
ATOM 670 C C . ALA A 1 86 ? 11.322 0.852 -27.360 1.00 96.50 86 ALA A C 1
ATOM 672 O O . ALA A 1 86 ? 10.624 0.198 -26.581 1.00 96.50 86 ALA A O 1
ATOM 673 N N . VAL A 1 87 ? 11.866 2.021 -26.998 1.00 97.88 87 VAL A N 1
ATOM 674 C CA . VAL A 1 87 ? 11.720 2.596 -25.646 1.00 97.88 87 VAL A CA 1
ATOM 675 C C . VAL A 1 87 ? 10.248 2.787 -25.273 1.00 97.88 87 VAL A C 1
ATOM 677 O O . VAL A 1 87 ? 9.841 2.414 -24.177 1.00 97.88 87 VAL A O 1
ATOM 680 N N . ASN A 1 88 ? 9.433 3.328 -26.184 1.00 98.06 88 ASN A N 1
ATOM 681 C CA . ASN A 1 88 ? 8.032 3.650 -25.899 1.00 98.06 88 ASN A CA 1
ATOM 682 C C . ASN A 1 88 ? 7.205 2.412 -25.540 1.00 98.06 88 ASN A C 1
ATOM 684 O O . ASN A 1 88 ? 6.509 2.425 -24.523 1.00 98.06 88 ASN A O 1
ATOM 688 N N . ASP A 1 89 ? 7.329 1.336 -26.318 1.00 98.31 89 ASP A N 1
ATOM 689 C CA . ASP A 1 89 ? 6.626 0.079 -26.048 1.00 98.31 89 ASP A CA 1
ATOM 690 C C . ASP A 1 89 ? 7.101 -0.536 -24.728 1.00 98.31 89 ASP A C 1
ATOM 692 O O . ASP A 1 89 ? 6.289 -0.912 -23.882 1.00 98.31 89 ASP A O 1
ATOM 696 N N . CYS A 1 90 ? 8.416 -0.516 -24.485 1.00 98.38 90 CYS A N 1
ATOM 697 C CA . CYS A 1 90 ? 8.992 -0.966 -23.221 1.00 98.38 90 CYS A CA 1
ATOM 698 C C . CYS A 1 90 ? 8.424 -0.196 -22.016 1.00 98.38 90 CYS A C 1
ATOM 700 O O . CYS A 1 90 ? 7.985 -0.802 -21.037 1.00 98.38 90 CYS A O 1
ATOM 702 N N . LEU A 1 91 ? 8.371 1.138 -22.090 1.00 98.44 91 LEU A N 1
ATOM 703 C CA . LEU A 1 91 ? 7.828 1.982 -21.024 1.00 98.44 91 LEU A CA 1
ATOM 704 C C . LEU A 1 91 ? 6.319 1.787 -20.838 1.00 98.44 91 LEU A C 1
ATOM 706 O O . LEU A 1 91 ? 5.803 1.924 -19.726 1.00 98.44 91 LEU A O 1
ATOM 710 N N . LEU A 1 92 ? 5.570 1.515 -21.909 1.00 98.44 92 LEU A N 1
ATOM 711 C CA . LEU A 1 92 ? 4.148 1.189 -21.806 1.00 98.44 92 LEU A CA 1
ATOM 712 C C . LEU A 1 92 ? 3.942 -0.104 -21.018 1.00 98.44 92 LEU A C 1
ATOM 714 O O . LEU A 1 92 ? 3.108 -0.124 -20.108 1.00 98.44 92 LEU A O 1
ATOM 718 N N . ASP A 1 93 ? 4.723 -1.140 -21.304 1.00 98.25 93 ASP A N 1
ATOM 719 C CA . ASP A 1 93 ? 4.624 -2.419 -20.605 1.00 98.25 93 ASP A CA 1
ATOM 720 C C . ASP A 1 93 ? 5.105 -2.330 -19.155 1.00 98.25 93 ASP A C 1
ATOM 722 O O . ASP A 1 93 ? 4.395 -2.791 -18.259 1.00 98.25 93 ASP A O 1
ATOM 726 N N . ALA A 1 94 ? 6.209 -1.629 -18.881 1.00 98.19 94 ALA A N 1
ATOM 727 C CA . ALA A 1 94 ? 6.662 -1.359 -17.514 1.00 98.19 94 ALA A CA 1
ATOM 728 C C . ALA A 1 94 ? 5.581 -0.632 -16.688 1.00 98.19 94 ALA A C 1
ATOM 730 O O . ALA A 1 94 ? 5.312 -0.976 -15.533 1.00 98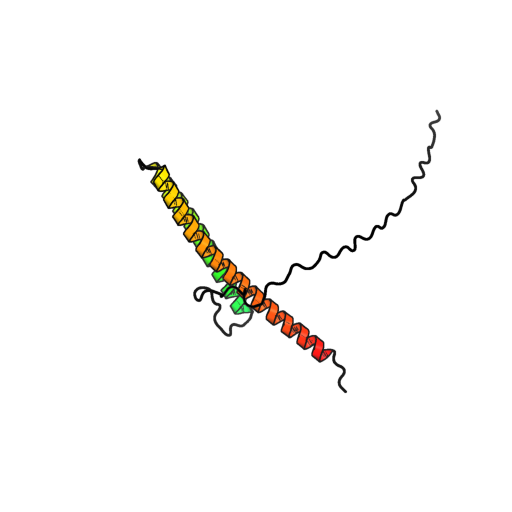.19 94 ALA A O 1
ATOM 731 N N . ARG A 1 95 ? 4.879 0.340 -17.291 1.00 98.44 95 ARG A N 1
ATOM 732 C CA . ARG A 1 95 ? 3.754 1.032 -16.640 1.00 98.44 95 ARG A CA 1
ATOM 733 C C . ARG A 1 95 ? 2.553 0.115 -16.414 1.00 98.44 95 ARG A C 1
ATOM 735 O O . ARG A 1 95 ? 1.911 0.242 -15.371 1.00 98.44 95 ARG A O 1
ATOM 742 N N . LYS A 1 96 ? 2.227 -0.778 -17.358 1.00 98.44 96 LYS A N 1
ATOM 743 C CA . LYS A 1 96 ? 1.152 -1.775 -17.188 1.00 98.44 96 LYS A CA 1
ATOM 744 C C . LYS A 1 96 ? 1.461 -2.714 -16.024 1.00 98.44 96 LYS A C 1
ATOM 746 O O . LYS A 1 96 ? 0.603 -2.890 -15.167 1.00 98.44 96 LYS A O 1
ATOM 751 N N . GLN A 1 97 ? 2.684 -3.239 -15.959 1.00 97.88 97 GLN A N 1
ATOM 752 C CA . GLN A 1 97 ? 3.131 -4.121 -14.877 1.00 97.88 97 GLN A CA 1
ATOM 753 C C . GLN A 1 97 ? 3.047 -3.422 -13.517 1.00 97.88 97 GLN A C 1
ATOM 755 O O . GLN A 1 97 ? 2.436 -3.952 -12.590 1.00 97.88 97 GLN A O 1
ATOM 760 N N . ARG A 1 98 ? 3.558 -2.185 -13.416 1.00 98.12 98 ARG A N 1
ATOM 761 C CA . ARG A 1 98 ? 3.451 -1.385 -12.188 1.00 98.12 98 ARG A CA 1
ATOM 762 C C . ARG A 1 98 ? 1.998 -1.181 -11.763 1.00 98.12 98 ARG A C 1
ATOM 764 O O . ARG A 1 98 ? 1.700 -1.324 -10.584 1.00 98.12 98 ARG A O 1
ATOM 771 N N . ARG A 1 99 ? 1.100 -0.824 -12.692 1.00 98.31 99 ARG A N 1
ATOM 772 C CA . ARG A 1 99 ? -0.327 -0.644 -12.371 1.00 98.31 99 ARG A CA 1
ATOM 773 C C . ARG A 1 99 ? -0.936 -1.932 -11.833 1.00 98.31 99 ARG A C 1
ATOM 775 O O . ARG A 1 99 ? -1.467 -1.898 -10.738 1.00 98.31 99 ARG A O 1
ATOM 782 N N . GLY A 1 100 ? -0.754 -3.058 -12.524 1.00 97.38 100 GLY A N 1
ATOM 783 C CA . GLY A 1 100 ? -1.279 -4.348 -12.065 1.00 97.38 100 GLY A CA 1
ATOM 784 C C . GLY A 1 100 ? -0.790 -4.731 -10.664 1.00 97.38 100 GLY A C 1
ATOM 785 O O . GLY A 1 100 ? -1.590 -5.138 -9.826 1.00 97.38 100 GLY A O 1
ATOM 786 N N . ALA A 1 101 ? 0.501 -4.529 -10.378 1.00 96.06 101 ALA A N 1
ATOM 787 C CA . ALA A 1 101 ? 1.056 -4.775 -9.047 1.00 96.06 101 ALA A CA 1
ATOM 788 C C . ALA A 1 101 ? 0.436 -3.857 -7.979 1.00 96.06 101 ALA A C 1
ATOM 790 O O . ALA A 1 101 ? 0.011 -4.326 -6.925 1.00 96.06 101 ALA A O 1
ATOM 791 N N . LEU A 1 102 ? 0.351 -2.551 -8.251 1.00 97.88 102 LEU A N 1
ATOM 792 C CA . LEU A 1 102 ? -0.214 -1.580 -7.310 1.00 97.88 102 LEU A CA 1
ATOM 793 C C . LEU A 1 102 ? -1.724 -1.758 -7.105 1.00 97.88 102 LEU A C 1
ATOM 795 O O . LEU A 1 102 ? -2.204 -1.538 -5.996 1.00 97.88 102 LEU A O 1
ATOM 799 N N . ASP A 1 103 ? -2.460 -2.157 -8.138 1.00 96.88 103 ASP A N 1
ATOM 800 C CA . ASP A 1 103 ? -3.899 -2.412 -8.065 1.00 96.88 103 ASP A CA 1
ATOM 801 C C . ASP A 1 103 ? -4.185 -3.638 -7.187 1.00 96.88 103 ASP A C 1
ATOM 803 O O . ASP A 1 103 ? -5.058 -3.580 -6.321 1.00 96.88 103 ASP A O 1
ATOM 807 N N . GLY A 1 104 ? -3.392 -4.708 -7.326 1.00 93.69 104 GLY A N 1
ATOM 808 C CA . GLY A 1 104 ? -3.463 -5.867 -6.431 1.00 93.69 104 GLY A CA 1
ATOM 809 C C . GLY A 1 104 ? -3.223 -5.483 -4.969 1.00 93.69 104 GLY A C 1
ATOM 810 O O . GLY A 1 104 ? -4.040 -5.797 -4.105 1.00 93.69 104 GLY A O 1
ATOM 811 N N . LEU A 1 105 ? -2.160 -4.717 -4.699 1.00 95.88 105 LEU A N 1
ATOM 812 C CA . LEU A 1 105 ? -1.851 -4.233 -3.347 1.00 95.88 105 LEU A CA 1
ATOM 813 C C . LEU A 1 105 ? -2.947 -3.316 -2.787 1.00 95.88 105 LEU A C 1
ATOM 815 O O . LEU A 1 105 ? -3.271 -3.399 -1.606 1.00 95.88 105 LEU A O 1
ATOM 819 N N . ARG A 1 106 ? -3.560 -2.473 -3.624 1.00 95.38 106 ARG A N 1
ATOM 82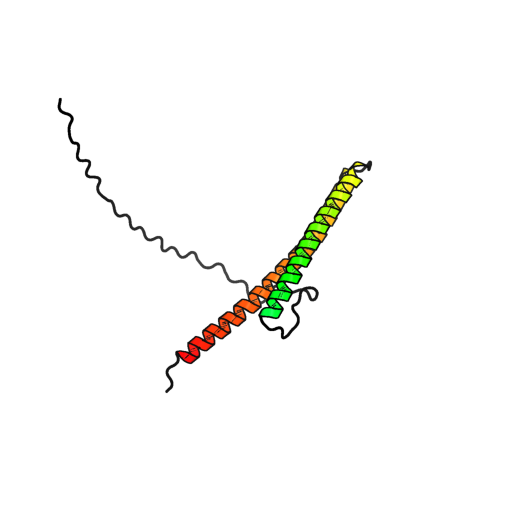0 C CA . ARG A 1 106 ? -4.679 -1.613 -3.218 1.00 95.38 106 ARG A CA 1
ATOM 821 C C . ARG A 1 106 ? -5.875 -2.435 -2.744 1.00 95.38 106 ARG A C 1
ATOM 823 O O . ARG A 1 106 ? -6.496 -2.078 -1.745 1.00 95.38 106 ARG A O 1
ATOM 830 N N . GLU A 1 107 ? -6.214 -3.515 -3.441 1.00 93.88 107 GLU A N 1
ATOM 831 C CA . GLU A 1 107 ? -7.304 -4.397 -3.012 1.00 93.88 107 GLU A CA 1
ATOM 832 C C . GLU A 1 107 ? -6.982 -5.095 -1.680 1.00 93.88 107 GLU A C 1
ATOM 834 O O . GLU A 1 107 ? -7.867 -5.220 -0.829 1.00 93.88 107 GLU A O 1
ATOM 839 N N . GLU A 1 108 ? -5.716 -5.448 -1.432 1.00 94.44 108 GLU A N 1
ATOM 840 C CA . GLU A 1 108 ? -5.282 -5.945 -0.120 1.00 94.44 108 GLU A CA 1
ATOM 841 C C . GLU A 1 108 ? -5.443 -4.889 0.990 1.00 94.44 108 GLU A C 1
ATOM 843 O O . GLU A 1 108 ? -6.013 -5.185 2.041 1.00 94.44 108 GLU A O 1
ATOM 848 N N . GLU A 1 109 ?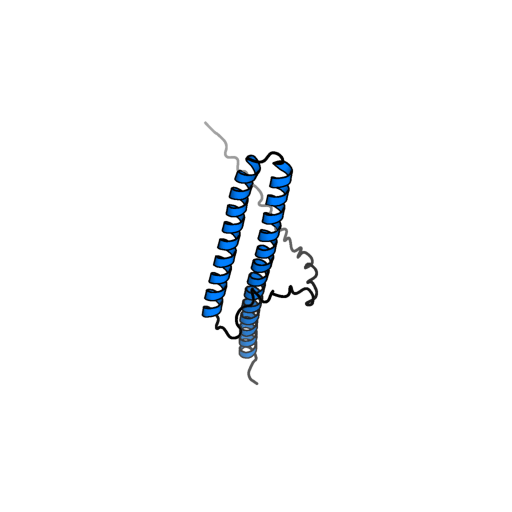 -5.029 -3.636 0.764 1.00 95.62 109 GLU A N 1
ATOM 849 C CA . GLU A 1 109 ? -5.214 -2.542 1.737 1.00 95.62 109 GLU A CA 1
ATOM 850 C C . GLU A 1 109 ? -6.694 -2.310 2.063 1.00 95.62 109 GLU A C 1
ATOM 852 O O . GLU A 1 109 ? -7.074 -2.121 3.223 1.00 95.62 109 GLU A O 1
ATOM 857 N N . LEU A 1 110 ? -7.557 -2.333 1.044 1.00 94.75 110 LEU A N 1
ATOM 858 C CA . LEU A 1 110 ? -8.999 -2.175 1.225 1.00 94.75 110 LEU A CA 1
ATOM 859 C C . LEU A 1 110 ? -9.588 -3.322 2.050 1.00 94.75 110 LEU A C 1
ATOM 861 O O . LEU A 1 110 ? -10.446 -3.077 2.902 1.00 94.75 110 LEU A O 1
ATOM 865 N N . ALA A 1 111 ? -9.099 -4.544 1.846 1.00 93.69 111 ALA A N 1
ATOM 866 C CA . ALA A 1 111 ? -9.494 -5.712 2.616 1.00 93.69 111 ALA A CA 1
ATOM 867 C C . ALA A 1 111 ? -9.041 -5.638 4.086 1.00 93.69 111 ALA A C 1
ATOM 869 O O . ALA A 1 111 ? -9.824 -5.978 4.977 1.00 93.69 111 ALA A O 1
ATOM 870 N N . LEU A 1 112 ? -7.826 -5.150 4.363 1.00 95.44 112 LEU A N 1
ATOM 871 C CA . LEU A 1 112 ? -7.347 -4.892 5.731 1.00 95.44 112 LEU A CA 1
ATOM 872 C C . LEU A 1 112 ? -8.207 -3.829 6.429 1.00 95.44 112 LEU A C 1
ATOM 874 O O . LEU A 1 112 ? -8.680 -4.033 7.547 1.00 95.44 112 LEU A O 1
ATOM 878 N N . ASN A 1 113 ? -8.484 -2.717 5.744 1.00 95.19 113 ASN A N 1
ATOM 879 C CA . ASN A 1 113 ? -9.301 -1.629 6.286 1.00 95.19 113 ASN A CA 1
ATOM 880 C C . ASN A 1 113 ? -10.760 -2.047 6.523 1.00 95.19 113 ASN A C 1
ATOM 882 O O . ASN A 1 113 ? -11.441 -1.495 7.389 1.00 95.19 113 ASN A O 1
ATOM 886 N N . LEU A 1 114 ? -11.284 -2.983 5.729 1.00 93.69 114 LEU A N 1
ATOM 887 C CA . LEU A 1 114 ? -12.611 -3.545 5.959 1.00 93.69 114 LEU A CA 1
ATOM 888 C C . LEU A 1 114 ? -12.639 -4.403 7.229 1.00 93.69 114 LEU A C 1
ATOM 890 O O . LEU A 1 114 ? -13.572 -4.270 8.018 1.00 93.69 114 LEU A O 1
ATOM 894 N N . GLN A 1 115 ? -11.619 -5.231 7.457 1.00 92.94 115 GLN A N 1
ATOM 895 C CA . GLN A 1 115 ? -11.521 -6.075 8.653 1.00 92.94 115 GLN A CA 1
ATOM 896 C C . GLN A 1 115 ? -11.416 -5.259 9.938 1.00 92.94 115 GLN A C 1
ATOM 898 O O . GLN A 1 115 ? -12.144 -5.514 10.895 1.00 92.94 115 GLN A O 1
ATOM 903 N N . GLU A 1 116 ? -10.561 -4.237 9.944 1.00 95.06 116 GLU A N 1
ATOM 904 C CA . GLU A 1 116 ? -10.433 -3.313 11.074 1.00 95.06 116 GLU A CA 1
ATOM 905 C C . GLU A 1 116 ? -11.772 -2.622 11.379 1.00 95.06 116 GLU A C 1
ATOM 907 O O . GLU A 1 116 ? -12.207 -2.552 12.532 1.00 95.06 116 GLU A O 1
ATOM 912 N N . ARG A 1 117 ? -12.492 -2.178 10.339 1.00 94.19 117 ARG A N 1
ATOM 913 C CA . ARG A 1 117 ? -13.836 -1.606 10.493 1.00 94.19 117 ARG A CA 1
ATOM 914 C C . ARG A 1 117 ? -14.829 -2.604 11.081 1.00 94.19 117 ARG A C 1
ATOM 916 O O . ARG A 1 117 ? -15.514 -2.269 12.039 1.00 94.19 117 ARG A O 1
ATOM 923 N N . GLN A 1 118 ? -14.892 -3.830 10.565 1.00 91.12 118 GLN A N 1
ATOM 924 C CA . GLN A 1 118 ? -15.790 -4.861 11.098 1.00 91.12 118 GLN A CA 1
ATOM 925 C C . GLN A 1 118 ? -15.510 -5.137 12.583 1.00 91.12 118 GLN A C 1
ATOM 927 O O . GLN A 1 118 ? -16.435 -5.182 13.401 1.00 91.12 118 GLN A O 1
ATOM 932 N N . ARG A 1 119 ? -14.234 -5.246 12.964 1.00 91.50 119 ARG A N 1
ATOM 933 C CA . ARG A 1 119 ? -13.837 -5.491 14.353 1.00 91.50 119 ARG A CA 1
ATOM 934 C C . ARG A 1 119 ? -14.186 -4.324 15.278 1.00 91.50 119 ARG A C 1
ATOM 936 O O . ARG A 1 119 ? -14.810 -4.517 16.318 1.00 91.50 119 ARG A O 1
ATOM 943 N N . THR A 1 120 ? -13.865 -3.097 14.881 1.00 92.31 120 THR A N 1
ATOM 944 C CA . THR A 1 120 ? -14.175 -1.907 15.690 1.00 92.31 120 THR A CA 1
ATOM 945 C C . THR A 1 120 ? -15.680 -1.657 15.808 1.00 92.31 120 THR A C 1
ATOM 947 O O . THR A 1 120 ? -16.163 -1.315 16.889 1.00 92.31 120 THR A O 1
ATOM 950 N N . THR A 1 121 ? -16.453 -1.880 14.740 1.00 93.62 121 THR A N 1
ATOM 951 C CA . THR A 1 121 ? -17.919 -1.783 14.778 1.00 93.62 121 THR A CA 1
ATOM 952 C C . THR A 1 121 ? -18.521 -2.822 15.720 1.00 93.62 121 THR A C 1
ATOM 954 O O . THR A 1 121 ? -19.328 -2.460 16.573 1.00 93.62 121 THR A O 1
ATOM 957 N N . THR A 1 122 ? -18.107 -4.090 15.633 1.00 90.12 122 THR A N 1
ATOM 958 C CA . THR A 1 122 ? -18.608 -5.143 16.538 1.00 90.12 122 THR A CA 1
ATOM 959 C C . THR A 1 122 ? -18.259 -4.875 18.002 1.00 90.12 122 THR A C 1
ATOM 961 O O . THR A 1 122 ? -19.118 -5.038 18.869 1.00 90.12 122 THR A O 1
ATOM 964 N N . ALA A 1 123 ? -17.048 -4.393 18.297 1.00 90.75 123 ALA A N 1
ATOM 965 C CA . ALA A 1 123 ? -16.658 -3.997 19.652 1.00 90.75 123 ALA A CA 1
ATOM 966 C C . ALA A 1 123 ? -17.525 -2.843 20.199 1.00 90.75 123 ALA A C 1
ATOM 968 O O . ALA A 1 123 ? -17.993 -2.880 21.343 1.00 90.75 123 ALA A O 1
ATOM 969 N N . ARG A 1 124 ? -17.801 -1.829 19.367 1.00 92.75 124 ARG A N 1
ATOM 970 C CA . ARG A 1 124 ? -18.680 -0.707 19.732 1.00 92.75 124 ARG A CA 1
ATOM 971 C C . ARG A 1 124 ? -20.118 -1.153 19.986 1.00 92.75 124 ARG A C 1
ATOM 973 O O . ARG A 1 124 ? -20.695 -0.722 20.980 1.00 92.75 124 ARG A O 1
ATOM 980 N N . LEU A 1 125 ? -20.676 -2.024 19.146 1.00 94.19 125 LEU A N 1
ATOM 981 C CA . LEU A 1 125 ? -22.035 -2.549 19.330 1.00 94.19 125 LEU A CA 1
ATOM 982 C C . LEU A 1 125 ? -22.178 -3.287 20.665 1.00 94.19 125 LEU A C 1
ATOM 984 O O . LEU A 1 125 ? -23.067 -2.951 21.442 1.00 94.19 125 LEU A O 1
ATOM 988 N N . LYS A 1 126 ? -21.229 -4.172 21.006 1.00 91.44 126 LYS A N 1
ATOM 989 C CA . LYS A 1 126 ? -21.199 -4.852 22.316 1.00 91.44 126 LYS A CA 1
ATOM 990 C C . LYS A 1 126 ? -21.198 -3.866 23.488 1.00 91.44 126 LYS A C 1
ATOM 992 O O . LYS A 1 126 ? -21.864 -4.084 24.498 1.00 91.44 126 LYS A O 1
ATOM 997 N N . THR A 1 127 ? -20.464 -2.762 23.349 1.00 92.81 127 THR A N 1
ATOM 998 C CA . THR A 1 127 ? -20.393 -1.716 24.380 1.00 92.81 127 THR A CA 1
ATOM 999 C C . THR A 1 127 ? -21.735 -0.997 24.543 1.00 92.81 127 THR A C 1
ATOM 1001 O O . THR A 1 127 ? -22.148 -0.710 25.666 1.00 92.81 127 THR A O 1
ATOM 1004 N N . LEU A 1 128 ? -22.425 -0.699 23.439 1.00 94.31 128 LEU A N 1
ATOM 1005 C CA . LEU A 1 128 ? -23.742 -0.057 23.456 1.00 94.31 128 LEU A CA 1
ATOM 1006 C C . LEU A 1 128 ? -24.811 -0.974 24.060 1.00 94.31 128 LEU A C 1
ATOM 1008 O O . LEU A 1 128 ? -25.557 -0.530 24.927 1.00 94.31 128 LEU A O 1
ATOM 1012 N N . GLU A 1 129 ? -24.841 -2.248 23.670 1.00 92.88 129 GLU A N 1
ATOM 1013 C CA . GLU A 1 129 ? -25.760 -3.249 24.228 1.00 92.88 129 GLU A CA 1
ATOM 1014 C C . GLU A 1 129 ? -25.565 -3.422 25.740 1.00 92.88 129 GLU A C 1
ATOM 1016 O O . GLU A 1 129 ? -26.536 -3.467 26.493 1.00 92.88 129 GLU A O 1
ATOM 1021 N N . GLY A 1 130 ? -24.312 -3.454 26.208 1.00 91.19 130 GLY A N 1
ATOM 1022 C CA . GLY A 1 130 ? -24.007 -3.518 27.639 1.00 91.19 130 GLY A CA 1
ATOM 1023 C C . GLY A 1 130 ? -24.541 -2.310 28.413 1.00 91.19 130 GLY A C 1
ATOM 1024 O O . GLY A 1 130 ? -25.119 -2.469 29.487 1.00 91.19 130 GLY A O 1
ATOM 1025 N N . LYS A 1 131 ? -24.411 -1.103 27.847 1.00 91.00 131 LYS A N 1
ATOM 1026 C CA . LYS A 1 131 ? -24.966 0.124 28.441 1.00 91.00 131 LYS A CA 1
ATOM 1027 C C . LYS A 1 131 ? -26.494 0.118 28.466 1.00 91.00 131 LYS A C 1
ATOM 1029 O O . LYS A 1 131 ? -27.067 0.547 29.458 1.00 91.00 131 LYS A O 1
ATOM 1034 N N . GLN A 1 132 ? -27.141 -0.373 27.408 1.00 90.25 132 GLN A N 1
ATOM 1035 C CA . GLN A 1 132 ? -28.603 -0.470 27.342 1.00 90.25 132 GLN A CA 1
ATOM 1036 C C . GLN A 1 132 ? -29.146 -1.428 28.406 1.00 90.25 132 GLN A C 1
ATOM 1038 O O . GLN A 1 132 ? -30.013 -1.038 29.179 1.00 90.25 132 GLN A O 1
ATOM 1043 N N . ARG A 1 133 ? -28.558 -2.624 28.538 1.00 89.69 133 ARG A N 1
ATOM 1044 C CA . ARG A 1 133 ? -28.941 -3.597 29.579 1.00 89.69 133 ARG A CA 1
ATOM 1045 C C . ARG A 1 133 ? -28.714 -3.080 31.001 1.00 89.69 133 ARG A C 1
ATOM 1047 O O . ARG A 1 133 ? -29.444 -3.448 31.909 1.00 89.69 133 ARG A O 1
ATOM 1054 N N . ALA A 1 134 ? -27.692 -2.248 31.209 1.00 86.06 134 ALA A N 1
ATOM 1055 C CA . ALA A 1 134 ? -27.441 -1.615 32.504 1.00 86.06 134 ALA A CA 1
ATOM 1056 C C . ALA A 1 134 ? -28.411 -0.456 32.808 1.00 86.06 134 ALA A C 1
ATOM 1058 O O . ALA A 1 134 ? -28.602 -0.123 33.975 1.00 86.06 134 ALA A O 1
ATOM 1059 N N . ALA A 1 135 ? -28.989 0.164 31.774 1.00 83.25 135 ALA A N 1
ATOM 1060 C CA . ALA A 1 135 ? -29.936 1.269 31.891 1.00 83.25 135 ALA A CA 1
ATOM 1061 C C . ALA A 1 135 ? -31.402 0.809 32.000 1.00 83.25 135 ALA A C 1
ATOM 1063 O O . ALA A 1 135 ? -32.244 1.603 32.417 1.00 83.25 135 ALA A O 1
ATOM 1064 N N . GLU A 1 136 ? -31.719 -0.441 31.644 1.00 78.44 136 GLU A N 1
ATOM 1065 C CA . GLU A 1 136 ? -33.049 -1.011 31.871 1.00 78.44 136 GLU A CA 1
ATOM 1066 C C . GLU A 1 136 ? -33.322 -1.142 33.384 1.00 78.44 136 GLU A C 1
ATOM 1068 O O . GLU A 1 136 ? -32.554 -1.797 34.099 1.00 78.44 136 GLU A O 1
ATOM 1073 N N . PRO A 1 137 ? -34.394 -0.516 33.910 1.00 70.88 137 PRO A N 1
ATOM 1074 C CA . PRO A 1 137 ? -34.739 -0.630 35.318 1.00 70.88 137 PRO A CA 1
ATOM 1075 C C . PRO A 1 137 ? -35.125 -2.079 35.629 1.00 70.88 137 PRO A C 1
ATOM 1077 O O . PRO A 1 137 ? -36.014 -2.648 34.997 1.00 70.88 137 PRO A O 1
ATOM 1080 N N . LYS A 1 138 ? -34.449 -2.674 36.617 1.00 64.81 138 LYS A N 1
ATOM 1081 C CA . LYS A 1 138 ? -34.815 -3.985 37.164 1.00 64.81 138 LYS A CA 1
ATOM 1082 C C . LYS A 1 138 ? -36.210 -3.867 37.789 1.00 64.81 138 LYS A C 1
ATOM 1084 O O . LYS A 1 138 ? -36.372 -3.084 38.724 1.00 64.81 138 LYS A O 1
ATOM 1089 N N . GLN A 1 139 ? -37.184 -4.581 37.222 1.00 57.41 139 GLN A N 1
ATOM 1090 C CA . GLN A 1 139 ? -38.534 -4.738 37.777 1.00 57.41 139 GLN A CA 1
ATOM 1091 C C . GLN A 1 139 ? -38.507 -5.578 39.053 1.00 57.41 139 GLN A C 1
ATOM 1093 O O . GLN A 1 139 ? -37.673 -6.513 39.118 1.00 57.41 139 GLN A O 1
#

Radius of gyration: 29.04 Å; chains: 1; bounding box: 57×89×67 Å